Protein AF-A0A562L861-F1 (afdb_monomer_lite)

Organism: NCBI:txid985012

Foldseek 3Di:
DDPVVLVCQLCVLLVVLLVCLLVDLPSLVSLQVSLQRSLQSVLVVQLVVLVVVVVVDDPDVPDDSPDSVVSSVVSSVVSSVVSSVSSVVSNVVSNVVVVVVD

Secondary structure (DSSP, 8-state):
--HHHHHHHHHHHHHHHHHHHHH-TTTHHHHHHHHHHHHHHHHHHHHHHHHHHHHTSPPPTT-----HHHHHHHHHHHHHHHHHHHHHHHHHHHHHHHHT--

Sequence (102 aa):
MDEFGWLMLLAAPFVLCASLGLMCRKAWHAGLFAGVGSAGLYAAQLYSMQLDMVRRGPPAPGAMLADPLRVAMEAFMVTFPIGLCIGLAFHFIARSIWTKKA

pLDDT: mean 73.2, std 6.61, range [52.0, 82.62]

Radius of gyration: 17.59 Å; chains: 1; bounding box: 36×22×57 Å

Structure (mmCIF, N/CA/C/O backbone):
data_AF-A0A562L861-F1
#
_entry.id   AF-A0A562L861-F1
#
loop_
_atom_site.group_PDB
_atom_site.id
_atom_site.type_symbol
_atom_site.label_atom_id
_atom_site.label_alt_id
_atom_site.label_comp_id
_atom_site.label_asym_id
_atom_site.label_entity_id
_atom_site.label_seq_id
_atom_site.pdbx_PDB_ins_code
_atom_site.Cartn_x
_atom_site.Cartn_y
_atom_site.Cartn_z
_atom_site.occupancy
_atom_site.B_iso_or_equiv
_atom_site.auth_seq_id
_atom_site.auth_comp_id
_atom_site.auth_asym_id
_atom_site.auth_atom_id
_atom_site.pdbx_PDB_model_num
ATOM 1 N N . MET A 1 1 ? -1.397 -12.101 -14.096 1.00 55.03 1 MET A N 1
ATOM 2 C CA . MET A 1 1 ? -2.306 -11.712 -13.001 1.00 55.03 1 MET A CA 1
ATOM 3 C C . MET A 1 1 ? -3.197 -10.632 -13.577 1.00 55.03 1 MET A C 1
ATOM 5 O O . MET A 1 1 ? -2.656 -9.662 -14.096 1.00 55.03 1 MET A O 1
ATOM 9 N N . ASP A 1 2 ? -4.506 -10.858 -13.600 1.00 77.56 2 ASP A N 1
ATOM 10 C CA . ASP A 1 2 ? -5.456 -9.990 -14.307 1.00 77.56 2 ASP A CA 1
ATOM 11 C C . ASP A 1 2 ? -5.615 -8.638 -13.592 1.00 77.56 2 ASP A C 1
ATOM 13 O O . ASP A 1 2 ? -5.276 -8.522 -12.411 1.00 77.56 2 ASP A O 1
ATOM 17 N N . GLU A 1 3 ? -6.141 -7.614 -14.276 1.00 67.69 3 GLU A N 1
ATOM 18 C CA . GLU A 1 3 ? -6.370 -6.273 -13.697 1.00 67.69 3 GLU A CA 1
ATOM 19 C C . GLU A 1 3 ? -7.162 -6.336 -12.383 1.00 67.69 3 GLU A C 1
ATOM 21 O O . GLU A 1 3 ? -6.860 -5.633 -11.418 1.00 67.69 3 GLU A O 1
ATOM 26 N N . PHE A 1 4 ? -8.119 -7.263 -12.309 1.00 70.81 4 PHE A N 1
ATOM 27 C CA . PHE A 1 4 ? -8.901 -7.530 -11.108 1.00 70.81 4 PHE A CA 1
ATOM 28 C C . PHE A 1 4 ? -8.042 -8.025 -9.933 1.00 70.81 4 PHE A C 1
ATOM 30 O O . PHE A 1 4 ? -8.248 -7.610 -8.795 1.00 70.81 4 PHE A O 1
ATOM 37 N N . GLY A 1 5 ? -7.036 -8.865 -10.199 1.00 74.88 5 GLY A N 1
ATOM 38 C CA . GLY A 1 5 ? -6.115 -9.369 -9.178 1.00 74.88 5 GLY A CA 1
ATOM 39 C C . GLY A 1 5 ? -5.259 -8.260 -8.566 1.00 74.88 5 GLY A C 1
ATOM 40 O O . GLY A 1 5 ? -5.059 -8.240 -7.354 1.00 74.88 5 GLY A O 1
ATOM 41 N N . TRP A 1 6 ? -4.828 -7.293 -9.379 1.00 71.44 6 TRP A N 1
ATOM 42 C CA . TRP A 1 6 ? -4.096 -6.117 -8.903 1.00 71.44 6 TRP A CA 1
ATOM 43 C C . TRP A 1 6 ? -4.962 -5.184 -8.062 1.00 71.44 6 TRP A C 1
ATOM 45 O O . TRP A 1 6 ? -4.532 -4.748 -6.994 1.00 71.44 6 TRP A O 1
ATOM 55 N N . LEU A 1 7 ? -6.200 -4.934 -8.496 1.00 72.94 7 LEU A N 1
ATOM 56 C CA . LEU A 1 7 ? -7.162 -4.152 -7.719 1.00 72.94 7 LEU A CA 1
ATOM 57 C C . LEU A 1 7 ? -7.466 -4.815 -6.370 1.00 72.94 7 LEU A C 1
ATOM 59 O O . LEU A 1 7 ? -7.511 -4.129 -5.350 1.00 72.94 7 LEU A O 1
ATOM 63 N N . MET A 1 8 ? -7.602 -6.146 -6.333 1.00 75.44 8 MET A N 1
ATOM 64 C CA . MET A 1 8 ? -7.760 -6.880 -5.074 1.00 75.44 8 MET A CA 1
ATOM 65 C C . MET A 1 8 ? -6.523 -6.772 -4.182 1.00 75.44 8 MET A C 1
ATOM 67 O O . MET A 1 8 ? -6.668 -6.578 -2.976 1.00 75.44 8 MET A O 1
ATOM 71 N N . LEU A 1 9 ? -5.316 -6.859 -4.749 1.00 76.75 9 LEU A N 1
ATOM 72 C CA . LEU A 1 9 ? -4.071 -6.722 -3.990 1.00 76.75 9 LEU A CA 1
ATOM 73 C C . LEU A 1 9 ? -3.950 -5.328 -3.360 1.00 76.75 9 LEU A C 1
ATOM 75 O O . LEU A 1 9 ? -3.553 -5.198 -2.208 1.00 76.75 9 LEU A O 1
ATOM 79 N N . LEU A 1 10 ? -4.342 -4.295 -4.103 1.00 73.44 10 LEU A N 1
ATOM 80 C CA . LEU A 1 10 ? -4.338 -2.903 -3.660 1.00 73.44 10 LEU A CA 1
ATOM 81 C C . LEU A 1 10 ? -5.427 -2.628 -2.613 1.00 73.44 10 LEU A C 1
ATOM 83 O O . LEU A 1 10 ? -5.224 -1.823 -1.705 1.00 73.44 10 LEU A O 1
ATOM 87 N N . ALA A 1 11 ? -6.556 -3.337 -2.702 1.00 71.44 11 ALA A N 1
ATOM 88 C CA . ALA A 1 11 ? -7.646 -3.268 -1.736 1.00 71.44 11 ALA A CA 1
ATOM 89 C C . ALA A 1 11 ? -7.386 -4.073 -0.448 1.00 71.44 11 ALA A C 1
ATOM 91 O O . ALA A 1 11 ? -7.912 -3.727 0.613 1.00 71.44 11 ALA A O 1
ATOM 92 N N . ALA A 1 12 ? -6.571 -5.130 -0.513 1.00 76.69 12 ALA A N 1
ATOM 93 C CA . ALA A 1 12 ? -6.311 -6.037 0.605 1.00 76.69 12 ALA A CA 1
ATOM 94 C C . ALA A 1 12 ? -5.808 -5.337 1.888 1.00 76.69 12 ALA A C 1
ATOM 96 O O . ALA A 1 12 ? -6.322 -5.662 2.961 1.00 76.69 12 ALA A O 1
ATOM 97 N N . PRO A 1 13 ? -4.899 -4.340 1.836 1.00 75.25 13 PRO A N 1
ATOM 98 C CA . PRO A 1 13 ? -4.496 -3.572 3.012 1.00 75.25 13 PRO A CA 1
ATOM 99 C C . PRO A 1 13 ? -5.673 -2.861 3.692 1.00 75.25 13 PRO A C 1
ATOM 101 O O . PRO A 1 13 ? -5.751 -2.846 4.921 1.00 75.25 13 PRO A O 1
ATOM 104 N N . PHE A 1 14 ? -6.626 -2.322 2.922 1.00 72.00 14 PHE A N 1
ATOM 105 C CA . PHE A 1 14 ? -7.809 -1.651 3.472 1.00 72.00 14 PHE A CA 1
ATOM 106 C C . PHE A 1 14 ? -8.751 -2.626 4.162 1.00 72.00 14 PHE A C 1
ATOM 108 O O . PHE A 1 14 ? -9.209 -2.351 5.271 1.00 72.00 14 PHE A O 1
ATOM 115 N N . VAL A 1 15 ? -8.996 -3.780 3.537 1.00 75.44 15 VAL A N 1
ATOM 116 C CA . VAL A 1 15 ? -9.819 -4.844 4.122 1.00 75.44 15 VAL A CA 1
ATOM 117 C C . VAL A 1 15 ? -9.182 -5.349 5.417 1.00 75.44 15 VAL A C 1
ATOM 119 O O . VAL A 1 15 ? -9.860 -5.427 6.439 1.00 75.44 15 VAL A O 1
ATOM 122 N N . LEU A 1 16 ? -7.868 -5.591 5.415 1.00 76.56 16 LEU A N 1
ATOM 123 C CA . LEU A 1 16 ? -7.123 -6.025 6.596 1.00 76.56 16 LEU A CA 1
ATOM 124 C C . LEU A 1 16 ? -7.220 -5.001 7.739 1.00 76.56 16 LEU A C 1
ATOM 126 O O . LEU A 1 16 ? -7.473 -5.370 8.885 1.00 76.56 16 LEU A O 1
ATOM 130 N N . CYS A 1 17 ? -7.065 -3.708 7.439 1.00 73.62 17 CYS A N 1
ATOM 131 C CA . CYS A 1 17 ? -7.230 -2.650 8.433 1.00 73.62 17 CYS A CA 1
ATOM 132 C C . CYS A 1 17 ? -8.661 -2.564 8.964 1.00 73.62 17 CYS A C 1
ATOM 134 O O . CYS A 1 17 ? -8.841 -2.402 10.170 1.00 73.62 17 CYS A O 1
ATOM 136 N N . ALA A 1 18 ? -9.677 -2.693 8.109 1.00 69.75 18 ALA A N 1
ATOM 137 C CA . ALA A 1 18 ? -11.069 -2.706 8.547 1.00 69.75 18 ALA A CA 1
ATOM 138 C C . ALA A 1 18 ? -11.339 -3.881 9.505 1.00 69.75 18 ALA A C 1
ATOM 140 O O . ALA A 1 18 ? -11.905 -3.681 10.582 1.00 69.75 18 ALA A O 1
ATOM 141 N N . SER A 1 19 ? -10.858 -5.085 9.175 1.00 75.56 19 SER A N 1
ATOM 142 C CA . SER A 1 19 ? -10.957 -6.267 10.039 1.00 75.56 19 SER A CA 1
ATOM 143 C C . SER A 1 19 ? -10.235 -6.066 11.376 1.00 75.56 19 SER A C 1
ATOM 145 O O . SER A 1 19 ? -10.810 -6.315 12.434 1.00 75.56 19 SER A O 1
ATOM 147 N N . LEU A 1 20 ? -9.005 -5.543 11.359 1.00 73.25 20 LEU A N 1
ATOM 148 C CA . LEU A 1 20 ? -8.238 -5.255 12.575 1.00 73.25 20 LEU A CA 1
ATOM 149 C C . LEU A 1 20 ? -8.881 -4.156 13.430 1.00 73.25 20 LEU A C 1
ATOM 151 O O . LEU A 1 20 ? -8.897 -4.264 14.655 1.00 73.25 20 LEU A O 1
ATOM 155 N N . GLY A 1 21 ? -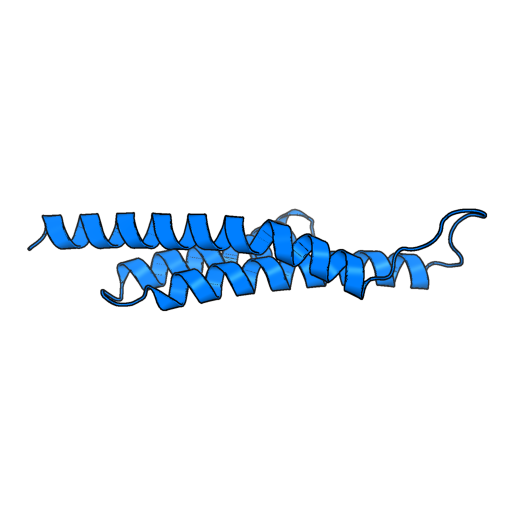9.453 -3.125 12.808 1.00 67.19 21 GLY A N 1
ATOM 156 C CA . GLY A 1 21 ? -10.197 -2.067 13.491 1.00 67.19 21 GLY A CA 1
ATOM 157 C C . GLY A 1 21 ? -11.443 -2.588 14.211 1.00 67.19 21 GLY A C 1
ATOM 158 O O . GLY A 1 21 ? -11.776 -2.097 15.288 1.00 67.19 21 GLY A O 1
ATOM 159 N N . LEU A 1 22 ? -12.091 -3.621 13.662 1.00 69.44 22 LEU A N 1
ATOM 160 C CA . LEU A 1 22 ? -13.225 -4.304 14.290 1.00 69.44 22 LEU A CA 1
ATOM 161 C C . LEU A 1 22 ? -12.832 -5.254 15.425 1.00 69.44 22 LEU A C 1
ATOM 163 O O . LEU A 1 22 ? -13.687 -5.544 16.257 1.00 69.44 22 LEU A O 1
ATOM 167 N N . MET A 1 23 ? -11.582 -5.725 15.478 1.00 73.19 23 MET A N 1
ATOM 168 C CA . MET A 1 23 ? -11.087 -6.633 16.526 1.00 73.19 23 MET A CA 1
ATOM 169 C C . MET A 1 23 ? -10.345 -5.903 17.654 1.00 73.19 23 MET A C 1
ATOM 171 O O . MET A 1 23 ? -10.364 -6.350 18.799 1.00 73.19 23 MET A O 1
ATOM 175 N N . CYS A 1 24 ? -9.713 -4.763 17.361 1.00 72.56 24 CYS A N 1
ATOM 176 C CA . CYS A 1 24 ? -8.778 -4.097 18.265 1.00 72.56 24 CYS A CA 1
ATOM 177 C C . CYS A 1 24 ? -9.129 -2.615 18.482 1.00 72.56 24 CYS A C 1
ATOM 179 O O . CYS A 1 24 ? -8.937 -1.766 17.612 1.00 72.56 24 CYS A O 1
ATOM 181 N N . ARG A 1 25 ? -9.510 -2.261 19.720 1.00 64.56 25 ARG A N 1
ATOM 182 C CA . ARG A 1 25 ? -9.923 -0.900 20.138 1.00 64.56 25 ARG A CA 1
ATOM 183 C C . ARG A 1 25 ? -8.855 0.189 19.932 1.00 64.56 25 ARG A C 1
ATOM 185 O O . ARG A 1 25 ? -9.184 1.369 19.915 1.00 64.56 25 ARG A O 1
ATOM 192 N N . LYS A 1 26 ? -7.578 -0.198 19.805 1.00 67.12 26 LYS A N 1
ATOM 193 C CA . LYS A 1 26 ? -6.408 0.693 19.649 1.00 67.12 26 LYS A CA 1
ATOM 194 C C . LYS A 1 26 ? -5.679 0.519 18.304 1.00 67.12 26 LYS A C 1
ATOM 196 O O . LYS A 1 26 ? -4.522 0.910 18.182 1.00 67.12 26 LYS A O 1
ATOM 201 N N . ALA A 1 27 ? -6.327 -0.045 17.284 1.00 66.81 27 ALA A N 1
ATOM 202 C CA . ALA A 1 27 ? -5.703 -0.333 15.987 1.00 66.81 27 ALA A CA 1
ATOM 203 C C . ALA A 1 27 ? -5.569 0.879 15.041 1.00 66.81 27 ALA A C 1
ATOM 205 O O . ALA A 1 27 ? -5.588 0.714 13.827 1.00 66.81 27 ALA A O 1
ATOM 206 N N . TRP A 1 28 ? -5.398 2.100 15.556 1.00 68.44 28 TRP A N 1
ATOM 207 C CA . TRP A 1 28 ? -5.193 3.284 14.706 1.00 68.44 28 TRP A CA 1
ATOM 208 C C . TRP A 1 28 ? -3.936 3.156 13.826 1.00 68.44 28 TRP A C 1
ATOM 210 O O . TRP A 1 28 ? -3.930 3.594 12.679 1.00 68.44 28 TRP A O 1
ATOM 220 N N . HIS A 1 29 ? -2.913 2.451 14.321 1.00 69.44 29 HIS A N 1
ATOM 221 C CA . HIS A 1 29 ? -1.728 2.081 13.548 1.00 69.44 29 HIS A CA 1
ATOM 222 C C . HIS A 1 29 ? -2.064 1.231 12.314 1.00 69.44 29 HIS A C 1
ATOM 224 O O . HIS A 1 29 ? -1.420 1.386 11.283 1.00 69.44 29 HIS A O 1
ATOM 230 N N . ALA A 1 30 ? -3.087 0.368 12.376 1.00 68.75 30 ALA A N 1
ATOM 231 C CA . ALA A 1 30 ? -3.486 -0.460 11.236 1.00 68.75 30 ALA A CA 1
ATOM 232 C C . ALA A 1 30 ? -3.993 0.392 10.059 1.00 68.75 30 ALA A C 1
ATOM 234 O O . ALA A 1 30 ? -3.751 0.033 8.910 1.00 68.75 30 ALA A O 1
ATOM 235 N N . GLY A 1 31 ? -4.607 1.551 10.336 1.00 66.31 31 GLY A N 1
ATOM 236 C CA . GLY A 1 31 ? -5.000 2.530 9.314 1.00 66.31 31 GLY A CA 1
ATOM 237 C C . GLY A 1 31 ? -3.806 3.149 8.594 1.00 66.31 31 GLY A C 1
ATOM 238 O O . GLY A 1 31 ? -3.806 3.241 7.368 1.00 66.31 31 GLY A O 1
ATOM 239 N N . LEU A 1 32 ? -2.755 3.494 9.343 1.00 68.12 32 LEU A N 1
ATOM 240 C CA . LEU A 1 32 ? -1.490 3.965 8.772 1.00 68.12 32 LEU A CA 1
ATOM 241 C C . LEU A 1 32 ? -0.826 2.875 7.920 1.00 68.12 32 LEU A C 1
ATOM 243 O O . LEU A 1 32 ? -0.442 3.142 6.784 1.00 68.12 32 LEU A O 1
ATOM 247 N N . PHE A 1 33 ? -0.749 1.640 8.424 1.00 72.38 33 PHE A N 1
ATOM 248 C CA . PHE A 1 33 ? -0.156 0.521 7.686 1.00 72.38 33 PHE A C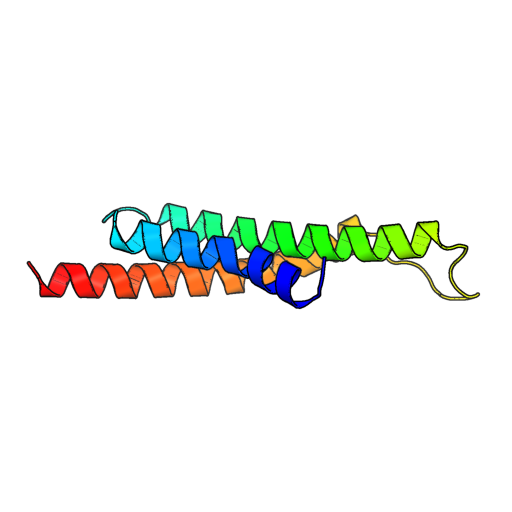A 1
ATOM 249 C C . PHE A 1 33 ? -0.937 0.156 6.420 1.00 72.38 33 PHE A C 1
ATOM 251 O O . PHE A 1 33 ? -0.318 -0.173 5.412 1.00 72.38 33 PHE A O 1
ATOM 258 N N . ALA A 1 34 ? -2.267 0.255 6.427 1.00 73.25 34 ALA A N 1
ATOM 259 C CA . ALA A 1 34 ? -3.071 0.034 5.227 1.00 73.25 34 ALA A CA 1
ATOM 260 C C . ALA A 1 34 ? -2.850 1.109 4.162 1.00 73.25 34 ALA A C 1
ATOM 262 O O . ALA A 1 34 ? -2.703 0.784 2.982 1.00 73.25 34 ALA A O 1
ATOM 263 N N . GLY A 1 35 ? -2.770 2.375 4.580 1.00 70.06 35 GLY A N 1
ATOM 264 C CA . GLY A 1 35 ? -2.434 3.484 3.692 1.00 70.06 35 GLY A CA 1
ATOM 265 C C . GLY A 1 35 ? -1.066 3.292 3.037 1.00 70.06 35 GLY A C 1
ATOM 266 O O . GLY A 1 35 ? -0.978 3.261 1.812 1.00 70.06 35 GLY A O 1
ATOM 267 N N . VAL A 1 36 ? -0.019 3.069 3.843 1.00 75.94 36 VAL A N 1
ATOM 268 C CA . VAL A 1 36 ? 1.349 2.818 3.348 1.00 75.94 36 VAL A CA 1
ATOM 269 C C . VAL A 1 36 ? 1.410 1.562 2.476 1.00 75.94 36 VAL A C 1
ATOM 271 O O . VAL A 1 36 ? 2.023 1.586 1.412 1.00 75.94 36 VAL A O 1
ATOM 274 N N . GLY A 1 37 ? 0.763 0.474 2.900 1.00 76.44 37 GLY A N 1
ATOM 275 C CA . GLY A 1 37 ? 0.767 -0.801 2.187 1.00 76.44 37 GLY A CA 1
ATOM 276 C C . GLY A 1 37 ? 0.115 -0.710 0.808 1.00 76.44 37 GLY A C 1
ATOM 277 O O . GLY A 1 37 ? 0.704 -1.162 -0.169 1.00 76.44 37 GLY A O 1
ATOM 278 N N . SER A 1 38 ? -1.061 -0.083 0.700 1.00 73.94 38 SER A N 1
ATOM 279 C CA . SER A 1 38 ? -1.739 0.086 -0.597 1.00 73.94 38 SER A CA 1
ATOM 280 C C . SER A 1 38 ? -0.953 0.994 -1.547 1.00 73.94 38 SER A C 1
ATOM 282 O O . SER A 1 38 ? -0.799 0.664 -2.722 1.00 73.94 38 SER A O 1
ATOM 284 N N . ALA A 1 39 ? -0.384 2.088 -1.029 1.00 74.19 39 ALA A N 1
ATOM 285 C CA . ALA A 1 39 ? 0.421 3.020 -1.806 1.00 74.19 39 ALA A CA 1
ATOM 286 C C . ALA A 1 39 ? 1.720 2.365 -2.298 1.00 74.19 39 ALA A C 1
ATOM 288 O O . ALA A 1 39 ? 2.103 2.530 -3.454 1.00 74.19 39 ALA A O 1
ATOM 289 N N . GLY A 1 40 ? 2.365 1.558 -1.449 1.00 78.62 40 GLY A N 1
ATOM 290 C CA . GLY A 1 40 ? 3.538 0.769 -1.818 1.00 78.62 40 GLY A CA 1
ATOM 291 C C . GLY A 1 40 ? 3.231 -0.286 -2.885 1.00 78.62 40 GLY A C 1
ATOM 292 O O . GLY A 1 40 ? 3.989 -0.417 -3.844 1.00 78.62 40 GLY A O 1
ATOM 293 N N . LEU A 1 41 ? 2.105 -0.999 -2.767 1.00 79.12 41 LEU A N 1
ATOM 294 C CA . LEU A 1 41 ? 1.674 -1.981 -3.770 1.00 79.12 41 LEU A CA 1
ATOM 295 C C . LEU A 1 41 ? 1.357 -1.329 -5.120 1.00 79.12 41 LEU A C 1
ATOM 297 O O . LEU A 1 41 ? 1.757 -1.855 -6.157 1.00 79.12 41 LEU A O 1
ATOM 301 N N . TYR A 1 42 ? 0.701 -0.168 -5.115 1.00 77.62 42 TYR A N 1
ATOM 302 C CA . TYR A 1 42 ? 0.420 0.587 -6.336 1.00 77.62 42 TYR A CA 1
ATOM 303 C C . TYR A 1 42 ? 1.697 1.107 -7.009 1.00 77.62 42 TYR A C 1
ATOM 305 O O . TYR A 1 42 ? 1.880 0.967 -8.217 1.00 77.62 42 TYR A O 1
ATOM 313 N N . ALA A 1 43 ? 2.622 1.652 -6.217 1.00 76.88 43 ALA A N 1
ATOM 314 C CA . ALA A 1 43 ? 3.924 2.101 -6.693 1.00 76.88 43 ALA A CA 1
ATOM 315 C C . ALA A 1 43 ? 4.742 0.944 -7.301 1.00 76.88 43 ALA A C 1
ATOM 317 O O . ALA A 1 43 ? 5.317 1.089 -8.380 1.00 76.88 43 ALA A O 1
ATOM 318 N N . ALA A 1 44 ? 4.736 -0.229 -6.658 1.00 79.00 44 ALA A N 1
ATOM 319 C CA . ALA A 1 44 ? 5.380 -1.436 -7.174 1.00 79.00 44 ALA A CA 1
ATOM 320 C C . ALA A 1 44 ? 4.740 -1.930 -8.484 1.00 79.00 44 ALA A C 1
ATOM 322 O O . ALA A 1 44 ? 5.453 -2.363 -9.393 1.00 79.00 44 ALA A O 1
ATOM 323 N N . GLN A 1 45 ? 3.414 -1.825 -8.615 1.00 81.44 45 GLN A N 1
ATOM 324 C CA . GLN A 1 45 ? 2.704 -2.157 -9.849 1.00 81.44 45 GLN A CA 1
ATOM 325 C C . GLN A 1 45 ? 3.145 -1.246 -11.002 1.00 81.44 45 GLN A C 1
ATOM 327 O O . GLN A 1 45 ? 3.547 -1.749 -12.053 1.00 81.44 45 GLN A O 1
ATOM 332 N N . LEU A 1 46 ? 3.143 0.075 -10.801 1.00 76.81 46 LEU A N 1
ATOM 333 C CA . LEU A 1 46 ? 3.585 1.041 -11.816 1.00 76.81 46 LEU A CA 1
ATOM 334 C C . LEU A 1 46 ? 5.049 0.826 -12.210 1.00 76.81 46 LEU A C 1
ATOM 336 O O . LEU A 1 46 ? 5.369 0.800 -13.399 1.00 76.81 46 LEU A O 1
ATOM 340 N N . TYR A 1 47 ? 5.916 0.579 -11.225 1.00 78.69 47 TYR A N 1
ATOM 341 C CA . TYR A 1 47 ? 7.311 0.219 -11.463 1.00 78.69 47 TYR A CA 1
ATOM 342 C C . TYR A 1 47 ? 7.432 -1.034 -12.344 1.00 78.69 47 TYR A C 1
ATOM 344 O O . TYR A 1 47 ? 8.181 -1.035 -13.320 1.00 78.69 47 TYR A O 1
ATOM 352 N N . SER A 1 48 ? 6.663 -2.091 -12.049 1.00 80.12 48 SER A N 1
ATOM 353 C CA . SER A 1 48 ? 6.692 -3.337 -12.827 1.00 80.12 48 SER A CA 1
ATOM 354 C C . SER A 1 48 ? 6.219 -3.143 -14.272 1.00 80.12 48 SER A C 1
ATOM 356 O O . SER A 1 48 ? 6.845 -3.666 -15.191 1.00 80.12 48 SER A O 1
ATOM 358 N N . MET A 1 49 ? 5.181 -2.326 -14.488 1.00 77.88 49 MET A N 1
ATOM 359 C CA . MET A 1 49 ? 4.682 -1.996 -15.825 1.00 77.88 49 MET A CA 1
ATOM 360 C C . MET A 1 49 ? 5.731 -1.240 -16.642 1.00 77.88 49 MET A C 1
ATOM 362 O O . MET A 1 49 ? 5.951 -1.563 -17.808 1.00 77.88 49 MET A O 1
ATOM 366 N N . GLN A 1 50 ? 6.411 -0.262 -16.037 1.00 75.94 50 GLN A N 1
ATOM 367 C CA . GLN A 1 50 ? 7.465 0.488 -16.721 1.00 75.94 50 GLN A CA 1
ATOM 368 C C . GLN A 1 50 ? 8.697 -0.374 -17.007 1.00 75.94 50 GLN A C 1
ATOM 370 O O . GLN A 1 50 ? 9.252 -0.299 -18.103 1.00 75.94 50 GLN A O 1
ATOM 375 N N . LEU A 1 51 ? 9.099 -1.236 -16.070 1.00 75.56 51 LEU A N 1
ATOM 376 C CA . LEU A 1 51 ? 10.210 -2.166 -16.269 1.00 75.56 51 LEU A CA 1
ATOM 377 C C . LEU A 1 51 ? 9.930 -3.156 -17.411 1.00 75.56 51 LEU A C 1
ATOM 379 O O . LEU A 1 51 ? 10.817 -3.439 -18.216 1.00 75.56 51 LEU A O 1
ATOM 383 N N . ASP A 1 52 ? 8.697 -3.653 -17.520 1.00 80.19 52 ASP A N 1
ATOM 384 C CA . ASP A 1 52 ? 8.283 -4.520 -18.625 1.00 80.19 52 ASP A CA 1
ATOM 385 C C . ASP A 1 52 ? 8.278 -3.787 -19.973 1.00 80.19 52 ASP A C 1
ATOM 387 O O . ASP A 1 52 ? 8.652 -4.381 -20.985 1.00 80.19 52 ASP A O 1
ATOM 391 N N . MET A 1 53 ? 7.925 -2.496 -20.009 1.00 72.00 53 MET A N 1
ATOM 392 C CA . MET A 1 53 ? 8.049 -1.680 -21.225 1.00 72.00 53 MET A CA 1
ATOM 393 C C . MET A 1 53 ? 9.513 -1.501 -21.645 1.00 72.00 53 MET A C 1
ATOM 395 O O . MET A 1 53 ? 9.816 -1.660 -22.823 1.00 72.00 53 MET A O 1
ATOM 399 N N . VAL A 1 54 ? 10.427 -1.258 -20.695 1.00 71.69 54 VAL A N 1
ATOM 400 C CA . VAL A 1 54 ? 11.880 -1.171 -20.957 1.00 71.69 54 VAL A CA 1
ATOM 401 C C . VAL A 1 54 ? 12.421 -2.488 -21.527 1.00 71.69 54 VAL A C 1
ATOM 403 O O . VAL A 1 54 ? 13.228 -2.489 -22.454 1.00 71.69 54 VAL A O 1
ATOM 406 N N . ARG A 1 55 ? 11.977 -3.631 -20.988 1.00 73.44 55 ARG A N 1
ATOM 407 C CA . ARG A 1 55 ? 12.434 -4.968 -21.411 1.00 73.44 55 ARG A CA 1
ATOM 408 C C . ARG A 1 55 ? 11.961 -5.372 -22.808 1.00 73.44 55 ARG A C 1
ATOM 410 O O . ARG A 1 55 ? 12.610 -6.205 -23.434 1.00 73.44 55 ARG A O 1
ATOM 417 N N . ARG A 1 56 ? 10.844 -4.822 -23.296 1.00 77.25 56 ARG A N 1
ATOM 418 C CA . ARG A 1 56 ? 10.245 -5.177 -24.599 1.00 77.25 56 ARG A CA 1
ATOM 419 C C . ARG A 1 56 ? 10.906 -4.504 -25.803 1.00 77.25 56 ARG A C 1
ATOM 421 O O . ARG A 1 56 ? 10.536 -4.808 -26.933 1.00 77.25 56 ARG A O 1
ATOM 428 N N . GLY A 1 57 ? 11.896 -3.647 -25.579 1.00 66.19 57 GLY A N 1
ATOM 429 C CA . GLY A 1 57 ? 12.657 -2.991 -26.636 1.00 66.19 57 GLY A CA 1
ATOM 430 C C . GLY A 1 57 ? 12.707 -1.479 -26.449 1.00 66.19 57 GLY A C 1
ATOM 431 O O . GLY A 1 57 ? 12.053 -0.940 -25.554 1.00 66.19 57 GLY A O 1
ATOM 432 N N . PRO A 1 58 ? 13.516 -0.783 -27.264 1.00 62.31 58 PRO A N 1
ATOM 433 C CA . PRO A 1 58 ? 13.712 0.646 -27.107 1.00 62.31 58 PRO A CA 1
ATOM 434 C C . PRO A 1 58 ? 12.373 1.382 -27.267 1.00 62.31 58 PRO A C 1
ATOM 436 O O . PRO A 1 58 ? 11.602 1.056 -28.176 1.00 62.31 58 PRO A O 1
ATOM 439 N N . PRO A 1 59 ? 12.078 2.361 -26.393 1.00 65.00 59 PRO A N 1
ATOM 440 C CA . PRO A 1 59 ? 10.882 3.179 -26.530 1.00 65.00 59 PRO A CA 1
ATOM 441 C C . PRO A 1 59 ? 10.889 3.881 -27.895 1.00 65.00 59 PRO A C 1
ATOM 443 O O . PRO A 1 59 ? 11.953 4.152 -28.459 1.00 65.00 59 PRO A O 1
ATOM 446 N N . ALA A 1 60 ? 9.701 4.160 -28.439 1.00 64.44 60 ALA A N 1
ATOM 447 C CA . ALA A 1 60 ? 9.556 4.849 -29.721 1.00 64.44 60 ALA A CA 1
ATOM 448 C C . ALA A 1 60 ? 10.433 6.122 -29.768 1.00 64.44 60 ALA A C 1
ATOM 450 O O . ALA A 1 60 ? 10.593 6.773 -28.731 1.00 64.44 60 ALA A O 1
ATOM 451 N N . PRO A 1 61 ? 10.997 6.509 -30.928 1.00 52.00 61 PRO A N 1
ATOM 452 C CA . PRO A 1 61 ? 11.846 7.694 -31.025 1.00 52.00 61 PRO A CA 1
ATOM 453 C C . PRO A 1 61 ? 11.114 8.927 -30.467 1.00 52.00 61 PRO A C 1
ATOM 455 O O . PRO A 1 61 ? 10.089 9.333 -31.009 1.00 52.00 61 PRO A O 1
ATOM 458 N N . GLY A 1 62 ? 11.607 9.487 -29.356 1.00 59.88 62 GLY A N 1
ATOM 459 C CA . GLY A 1 62 ? 10.992 10.621 -28.645 1.00 59.88 62 GLY A CA 1
ATOM 460 C C . GLY A 1 62 ? 10.219 10.274 -27.362 1.00 59.88 62 GLY A C 1
ATOM 461 O O . GLY A 1 62 ? 9.880 11.178 -26.602 1.00 59.88 62 GLY A O 1
ATOM 462 N N . ALA A 1 63 ? 9.982 8.995 -27.063 1.00 58.75 63 ALA A N 1
ATOM 463 C CA . ALA A 1 63 ? 9.400 8.569 -25.794 1.00 58.75 63 ALA A CA 1
ATOM 464 C C . ALA A 1 63 ? 10.496 8.460 -24.719 1.00 58.75 63 ALA A C 1
ATOM 466 O O . ALA A 1 63 ? 11.230 7.476 -24.633 1.00 58.75 63 ALA A O 1
ATOM 467 N N . MET A 1 64 ? 10.614 9.496 -23.887 1.00 60.44 64 MET A N 1
ATOM 468 C CA . MET A 1 64 ? 11.439 9.450 -22.682 1.00 60.44 64 MET A CA 1
ATOM 469 C C . MET A 1 64 ? 10.696 8.606 -21.635 1.00 60.44 64 MET A C 1
ATOM 471 O O . MET A 1 64 ? 9.687 9.045 -21.082 1.00 60.44 64 MET A O 1
ATOM 475 N N . LEU A 1 65 ? 11.150 7.373 -21.389 1.00 62.59 65 LEU A N 1
ATOM 476 C CA . LEU A 1 65 ? 10.655 6.577 -20.263 1.00 62.59 65 LEU A CA 1
ATOM 477 C C . LEU A 1 65 ? 11.005 7.328 -18.971 1.00 62.59 65 LEU A C 1
ATOM 479 O O . LEU A 1 65 ? 12.178 7.560 -18.684 1.00 62.59 65 LEU A O 1
ATOM 483 N N . ALA A 1 66 ? 9.981 7.764 -18.235 1.00 66.06 66 ALA A N 1
ATOM 484 C CA . ALA A 1 66 ? 10.159 8.438 -16.956 1.00 66.06 66 ALA A CA 1
ATOM 485 C C . ALA A 1 66 ? 10.876 7.515 -15.960 1.00 66.06 66 ALA A C 1
ATOM 487 O O . ALA A 1 66 ? 10.667 6.301 -15.990 1.00 66.06 66 ALA A O 1
ATOM 488 N N . ASP A 1 67 ? 11.699 8.095 -15.080 1.00 74.12 67 ASP A N 1
ATOM 489 C CA . ASP A 1 67 ? 12.395 7.348 -14.030 1.00 74.12 67 ASP A CA 1
ATOM 490 C C . ASP A 1 67 ? 11.370 6.561 -13.188 1.00 74.12 67 ASP A C 1
ATOM 492 O O . ASP A 1 67 ? 10.5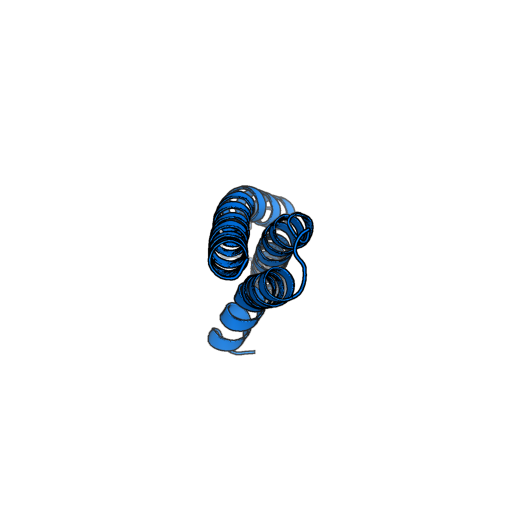10 7.179 -12.542 1.00 74.12 67 ASP A O 1
ATOM 496 N N . PRO A 1 68 ? 11.434 5.216 -13.182 1.00 67.19 68 PRO A N 1
ATOM 497 C CA . PRO A 1 68 ? 10.442 4.392 -12.512 1.00 67.19 68 PRO A CA 1
ATOM 498 C C . PRO A 1 68 ? 10.337 4.649 -11.015 1.00 67.19 68 PRO A C 1
ATOM 500 O O . PRO A 1 68 ? 9.254 4.534 -10.439 1.00 67.19 68 PRO A O 1
ATOM 503 N N . LEU A 1 69 ? 11.445 5.037 -10.380 1.00 72.00 69 LEU A N 1
ATOM 504 C CA . LEU A 1 69 ? 11.454 5.383 -8.964 1.00 72.00 69 LEU A CA 1
ATOM 505 C C . LEU A 1 69 ? 10.674 6.676 -8.710 1.00 72.00 69 LEU A C 1
ATOM 507 O O . LEU A 1 69 ? 9.929 6.779 -7.736 1.00 72.00 69 LEU A O 1
ATOM 511 N N . ARG A 1 70 ? 10.808 7.653 -9.609 1.00 78.94 70 ARG A N 1
ATOM 512 C CA . ARG A 1 70 ? 10.121 8.938 -9.499 1.00 78.94 70 ARG A CA 1
ATOM 513 C C . ARG A 1 70 ? 8.615 8.785 -9.683 1.00 78.94 70 ARG A C 1
ATOM 515 O O . ARG A 1 70 ? 7.861 9.304 -8.868 1.00 78.94 70 ARG A O 1
ATOM 522 N N . VAL A 1 71 ? 8.180 8.030 -10.693 1.00 77.31 71 VAL A N 1
ATOM 523 C CA . VAL A 1 71 ? 6.750 7.757 -10.926 1.00 77.31 71 VAL A CA 1
ATOM 524 C C . VAL A 1 71 ? 6.145 6.986 -9.753 1.00 77.31 71 VAL A C 1
ATOM 526 O O . VAL A 1 71 ? 5.062 7.327 -9.282 1.00 77.31 71 VAL A O 1
ATOM 529 N N . ALA A 1 72 ? 6.868 5.993 -9.231 1.00 73.44 72 ALA A N 1
ATOM 530 C CA . ALA A 1 72 ? 6.474 5.257 -8.036 1.00 73.44 72 ALA A CA 1
ATOM 531 C C . ALA A 1 72 ? 6.326 6.177 -6.809 1.00 73.44 72 ALA A C 1
ATOM 533 O O . ALA A 1 72 ? 5.338 6.071 -6.082 1.00 73.44 72 ALA A O 1
ATOM 534 N N . MET A 1 73 ? 7.260 7.110 -6.591 1.00 77.75 73 MET A N 1
ATOM 535 C CA . MET A 1 73 ? 7.175 8.090 -5.502 1.00 77.75 73 MET A CA 1
ATOM 536 C C . MET A 1 73 ? 6.015 9.073 -5.675 1.00 77.75 73 MET A C 1
ATOM 538 O O . MET A 1 73 ? 5.280 9.312 -4.720 1.00 77.75 73 MET A O 1
ATOM 542 N N . GLU A 1 74 ? 5.820 9.626 -6.871 1.00 80.50 74 GLU A N 1
ATOM 543 C CA . GLU A 1 74 ? 4.709 10.540 -7.160 1.00 80.50 74 GLU A CA 1
ATOM 544 C C . GLU A 1 74 ? 3.360 9.832 -6.947 1.00 80.50 74 GLU A C 1
ATOM 546 O O . GLU A 1 74 ? 2.475 10.354 -6.266 1.00 80.50 74 GLU A O 1
ATOM 551 N N . ALA A 1 75 ? 3.235 8.589 -7.419 1.00 76.75 75 ALA A N 1
ATOM 552 C CA . ALA A 1 75 ? 2.060 7.761 -7.183 1.00 76.75 75 ALA A CA 1
ATOM 553 C C . ALA A 1 75 ? 1.852 7.451 -5.693 1.00 76.75 75 ALA A C 1
ATOM 555 O O . ALA A 1 75 ? 0.718 7.512 -5.209 1.00 76.75 75 ALA A O 1
ATOM 556 N N . PHE A 1 76 ? 2.924 7.168 -4.948 1.00 77.19 76 PHE A N 1
ATOM 557 C CA . PHE A 1 76 ? 2.868 6.955 -3.502 1.00 77.19 76 PHE A CA 1
ATOM 558 C C . PHE A 1 76 ? 2.368 8.207 -2.770 1.00 77.19 76 PHE A C 1
ATOM 560 O O . PHE A 1 76 ? 1.483 8.104 -1.923 1.00 77.19 76 PHE A O 1
ATOM 567 N N . MET A 1 77 ? 2.867 9.396 -3.126 1.00 79.19 77 MET A N 1
ATOM 568 C CA . MET A 1 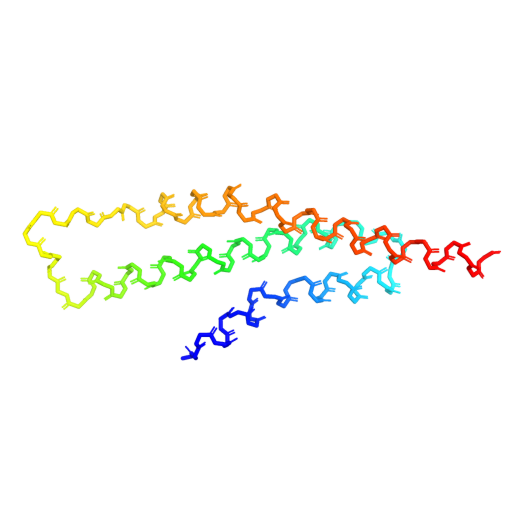77 ? 2.449 10.661 -2.506 1.00 79.19 77 MET A CA 1
ATOM 569 C C . MET A 1 77 ? 0.962 10.967 -2.710 1.00 79.19 77 MET A C 1
ATOM 571 O O . MET A 1 77 ? 0.350 11.593 -1.847 1.00 79.19 77 MET A O 1
ATOM 575 N N . VAL A 1 78 ? 0.371 10.508 -3.815 1.00 80.31 78 VAL A N 1
ATOM 576 C CA . VAL A 1 78 ? -1.063 10.673 -4.094 1.00 80.31 78 VAL A CA 1
ATOM 577 C C . VAL A 1 78 ? -1.905 9.592 -3.413 1.00 80.31 78 VAL A C 1
ATOM 579 O O . VAL A 1 78 ? -2.949 9.886 -2.835 1.00 80.31 78 VAL A O 1
ATOM 582 N N . THR A 1 79 ? -1.466 8.335 -3.450 1.00 75.81 79 THR A N 1
ATOM 583 C CA . THR A 1 79 ? -2.254 7.198 -2.940 1.00 75.81 79 THR A CA 1
ATOM 584 C C . THR A 1 79 ? -2.187 7.036 -1.425 1.00 75.81 79 THR A C 1
ATOM 586 O O . THR A 1 79 ? -3.179 6.638 -0.813 1.00 75.81 79 THR A O 1
ATOM 589 N N . PHE A 1 80 ? -1.074 7.411 -0.792 1.00 78.25 80 PHE A N 1
ATOM 590 C CA . PHE A 1 80 ? -0.917 7.383 0.661 1.00 78.25 80 PHE A CA 1
ATOM 591 C C . PHE A 1 80 ? -1.998 8.181 1.420 1.00 78.25 80 PHE A C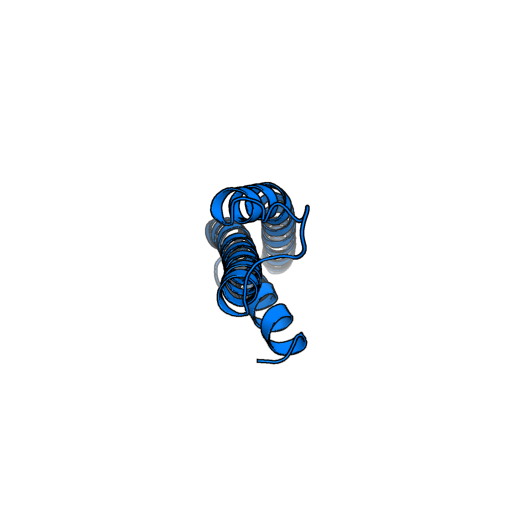 1
ATOM 593 O O . PHE A 1 80 ? -2.646 7.589 2.288 1.00 78.25 80 PHE A O 1
ATOM 600 N N . PRO A 1 81 ? -2.261 9.476 1.130 1.00 79.69 81 PRO A N 1
ATOM 601 C CA . PRO A 1 81 ? -3.284 10.237 1.847 1.00 79.69 81 PRO A CA 1
ATOM 602 C C . PRO A 1 81 ? -4.692 9.681 1.617 1.00 79.69 81 PRO A C 1
ATOM 604 O O . PRO A 1 81 ? -5.489 9.654 2.551 1.00 79.69 81 PRO A O 1
ATOM 607 N N . ILE A 1 82 ? -4.990 9.172 0.416 1.00 80.06 82 ILE A N 1
ATOM 608 C CA . ILE A 1 82 ? -6.269 8.504 0.129 1.00 80.06 82 ILE A CA 1
ATOM 609 C C . ILE A 1 82 ? -6.423 7.287 1.041 1.00 80.06 82 ILE A C 1
ATOM 611 O O . ILE A 1 82 ? -7.430 7.143 1.738 1.00 80.06 82 ILE A O 1
ATOM 615 N N . GLY A 1 83 ? -5.398 6.437 1.084 1.00 72.69 83 GLY A N 1
ATOM 616 C CA . GLY A 1 83 ? -5.427 5.236 1.897 1.00 72.69 83 GLY A CA 1
ATOM 617 C C . GLY A 1 83 ? -5.480 5.515 3.401 1.00 72.69 83 GLY A C 1
ATOM 618 O O . GLY A 1 83 ? -6.192 4.824 4.131 1.00 72.69 83 GLY A O 1
ATOM 619 N N . LEU A 1 84 ? -4.802 6.569 3.861 1.00 77.44 84 LEU A N 1
ATOM 620 C CA . LEU A 1 84 ? -4.870 7.044 5.241 1.00 77.44 84 LEU A CA 1
ATOM 621 C C . LEU A 1 84 ? -6.282 7.519 5.607 1.00 77.44 84 LEU A C 1
ATOM 623 O O . LEU A 1 84 ? -6.809 7.122 6.647 1.00 77.44 84 LEU A O 1
ATOM 627 N N . CYS A 1 85 ? -6.913 8.329 4.752 1.00 82.44 85 CYS A N 1
ATOM 628 C CA . CYS A 1 85 ? -8.283 8.806 4.951 1.00 82.44 85 CYS A CA 1
ATOM 629 C C . CYS A 1 85 ? -9.278 7.642 5.043 1.00 82.44 85 CYS A C 1
ATOM 631 O O . CYS A 1 85 ? -10.116 7.621 5.945 1.00 82.44 85 CYS A O 1
ATOM 633 N N . ILE A 1 86 ? -9.152 6.647 4.160 1.00 77.50 86 ILE A N 1
ATOM 634 C CA . ILE A 1 86 ? -9.990 5.440 4.173 1.00 77.50 86 ILE A CA 1
ATOM 635 C C . ILE A 1 86 ? -9.767 4.638 5.464 1.00 77.50 86 ILE A C 1
ATOM 637 O O . ILE A 1 86 ? -10.729 4.281 6.146 1.00 77.50 86 ILE A O 1
ATOM 641 N N . GLY A 1 87 ? -8.509 4.389 5.841 1.00 73.56 87 GLY A N 1
ATOM 642 C CA . GLY A 1 87 ? -8.166 3.655 7.063 1.00 73.56 87 GLY A CA 1
ATOM 643 C C . GLY A 1 87 ? -8.690 4.336 8.332 1.00 73.56 87 GLY A C 1
ATOM 644 O O . GLY A 1 87 ? -9.263 3.678 9.203 1.00 73.56 87 GLY A O 1
ATOM 645 N N . LEU A 1 88 ? -8.563 5.664 8.419 1.00 77.38 88 LEU A N 1
ATOM 646 C CA . LEU A 1 88 ? -9.110 6.454 9.524 1.00 77.38 88 LEU A CA 1
ATOM 647 C C . LEU A 1 88 ? -10.642 6.431 9.542 1.00 77.38 88 LEU A C 1
ATOM 649 O O . LEU A 1 88 ? -11.222 6.268 10.615 1.00 77.38 88 LEU A O 1
ATOM 653 N N . ALA A 1 89 ? -11.303 6.531 8.386 1.00 81.94 89 ALA A N 1
ATOM 654 C CA . ALA A 1 89 ? -12.759 6.426 8.298 1.00 81.94 89 ALA A CA 1
ATOM 655 C C . ALA A 1 89 ? -13.253 5.079 8.846 1.00 81.94 89 ALA A C 1
ATOM 657 O O . ALA A 1 89 ? -14.131 5.050 9.712 1.00 81.94 89 ALA A O 1
ATOM 658 N N . PHE A 1 90 ? -12.634 3.968 8.435 1.00 76.19 90 PHE A N 1
ATOM 659 C CA . PHE A 1 90 ? -12.951 2.6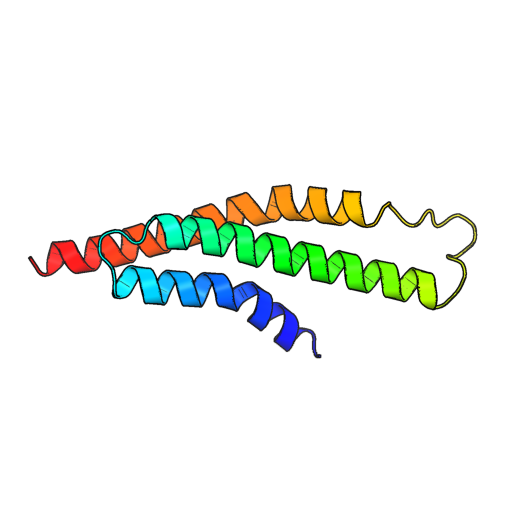46 8.981 1.00 76.19 90 PHE A CA 1
ATOM 660 C C . PHE A 1 90 ? -12.681 2.548 10.482 1.00 76.19 90 PHE A C 1
ATOM 662 O O . PHE A 1 90 ? -13.496 1.984 11.213 1.00 76.19 90 PHE A O 1
ATOM 669 N N . HIS A 1 91 ? -11.584 3.134 10.964 1.00 76.56 91 HIS A N 1
ATOM 670 C CA . HIS A 1 91 ? -11.296 3.188 12.393 1.00 76.56 91 HIS A CA 1
ATOM 671 C C . HIS A 1 91 ? -12.392 3.933 13.174 1.00 76.56 91 HIS A C 1
ATOM 673 O O . HIS A 1 91 ? -12.866 3.429 14.194 1.00 76.56 91 HIS A O 1
ATOM 679 N N . PHE A 1 92 ? -12.841 5.099 12.696 1.00 80.81 92 PHE A N 1
ATOM 680 C CA . PHE A 1 92 ? -13.922 5.859 13.332 1.00 80.81 92 PHE A CA 1
ATOM 681 C C . PHE A 1 92 ? -15.254 5.107 13.308 1.00 80.81 92 PHE A C 1
ATOM 683 O O . PHE A 1 92 ? -15.948 5.075 14.327 1.00 80.81 92 PHE A O 1
ATOM 690 N N . ILE A 1 93 ? -15.588 4.450 12.193 1.00 82.06 93 ILE A N 1
ATOM 691 C CA . ILE A 1 93 ? -16.786 3.607 12.082 1.00 82.06 93 ILE A CA 1
ATOM 692 C C . ILE A 1 93 ? -16.720 2.472 13.108 1.00 82.06 93 ILE A C 1
ATOM 694 O O . ILE A 1 93 ? -17.639 2.334 13.920 1.00 82.06 93 ILE A O 1
ATOM 698 N N . ALA A 1 94 ? -15.622 1.711 13.139 1.00 77.56 94 ALA A N 1
ATOM 699 C CA . ALA A 1 94 ? -15.438 0.613 14.084 1.00 77.56 94 ALA A CA 1
ATOM 700 C C . ALA A 1 94 ? -15.533 1.100 15.538 1.00 77.56 94 ALA A C 1
ATOM 702 O O . ALA A 1 94 ? -16.278 0.533 16.339 1.00 77.56 94 ALA A O 1
ATOM 703 N N . ARG A 1 95 ? -14.872 2.216 15.867 1.00 78.25 95 ARG A N 1
ATOM 704 C CA . ARG A 1 95 ? -14.950 2.834 17.195 1.00 78.25 95 ARG A CA 1
ATOM 705 C C . ARG A 1 95 ? -16.382 3.226 17.564 1.00 78.25 95 ARG A C 1
ATOM 707 O O . ARG A 1 95 ? -16.799 2.934 18.682 1.00 78.25 95 ARG A O 1
ATOM 714 N N . SER A 1 96 ? -17.135 3.832 16.642 1.00 82.50 96 SER A N 1
ATOM 715 C CA . SER A 1 96 ? -18.526 4.248 16.878 1.00 82.50 96 SER A CA 1
ATOM 716 C C . SER A 1 96 ? -19.449 3.068 17.213 1.00 82.50 96 SER A C 1
ATOM 718 O O . SER A 1 96 ? -20.324 3.181 18.072 1.00 82.50 96 SER A O 1
ATOM 720 N N . ILE A 1 97 ? -19.222 1.907 16.587 1.00 82.62 97 ILE A N 1
ATOM 721 C CA . ILE A 1 97 ? -19.974 0.675 16.855 1.00 82.62 97 ILE A CA 1
ATOM 722 C C . ILE A 1 97 ? -19.680 0.174 18.272 1.00 82.62 97 ILE A C 1
ATOM 724 O O . ILE A 1 97 ? -20.593 -0.223 18.993 1.00 82.62 97 ILE A O 1
ATOM 728 N N . TRP A 1 98 ? -18.417 0.221 18.698 1.00 77.62 98 TRP A N 1
ATOM 729 C CA . TRP A 1 98 ? -18.011 -0.240 20.025 1.00 77.62 98 TRP A CA 1
ATOM 730 C C . TRP A 1 98 ? -18.498 0.679 21.145 1.00 77.62 98 TRP A C 1
ATOM 732 O O . TRP A 1 98 ? -18.781 0.198 22.237 1.00 77.62 98 TRP A O 1
ATOM 742 N N . THR A 1 99 ? -18.583 1.989 20.901 1.00 77.69 99 THR A N 1
ATOM 743 C CA . THR A 1 99 ? -19.117 2.947 21.883 1.00 77.69 99 THR A CA 1
ATOM 744 C C . THR A 1 99 ? -20.630 2.864 22.028 1.00 77.69 99 THR A C 1
ATOM 746 O O . THR A 1 99 ? -21.136 3.223 23.075 1.00 77.69 99 THR A O 1
ATOM 749 N N . LYS A 1 100 ? -21.358 2.381 21.012 1.00 71.00 100 LYS A N 1
ATOM 750 C CA . LYS A 1 100 ? -22.810 2.146 21.109 1.00 71.00 100 LYS A CA 1
ATOM 751 C C . LYS A 1 100 ? -23.178 0.866 21.869 1.00 71.00 100 LYS A C 1
ATOM 753 O O . LYS A 1 100 ? -24.344 0.678 22.190 1.00 71.00 100 LYS A O 1
ATOM 758 N N . LYS A 1 101 ? -22.215 -0.034 22.096 1.00 56.53 101 LYS A N 1
ATOM 759 C CA . LYS A 1 101 ? -22.410 -1.305 22.816 1.00 56.53 101 LYS A CA 1
ATOM 760 C C . LYS A 1 101 ? -21.943 -1.268 24.280 1.00 56.53 101 LYS A C 1
ATOM 762 O O . LYS A 1 101 ? -22.091 -2.281 24.956 1.00 56.53 101 LYS A O 1
ATOM 767 N N . ALA A 1 102 ? -21.334 -0.170 24.729 1.00 52.03 102 ALA A N 1
ATOM 768 C CA . ALA A 1 102 ? -20.868 0.039 26.102 1.00 52.03 102 ALA A CA 1
ATOM 769 C C . ALA A 1 102 ? -21.828 0.981 26.831 1.00 52.03 102 ALA A C 1
ATOM 771 O O . ALA A 1 102 ? -22.011 0.775 28.047 1.00 52.03 102 ALA A O 1
#